Protein AF-A0A4S8MIK7-F1 (afdb_monomer_lite)

pLDDT: mean 78.52, std 20.12, range [39.34, 97.62]

Radius of gyration: 24.26 Å; chains: 1; bounding box: 67×34×59 Å

Organism: Dendrothele bispora (strain CBS 962.96) (NCBI:txid1314807)

Structure (mmCIF, N/CA/C/O backbone):
data_AF-A0A4S8MIK7-F1
#
_entry.id   AF-A0A4S8MIK7-F1
#
loop_
_atom_site.group_PDB
_atom_site.id
_atom_site.type_symbol
_atom_site.label_atom_id
_atom_site.label_alt_id
_atom_site.label_comp_id
_atom_site.label_asym_id
_atom_site.label_entity_id
_atom_site.label_seq_id
_atom_site.pdbx_PDB_ins_code
_atom_site.Cartn_x
_atom_site.Cartn_y
_atom_site.Cartn_z
_atom_site.occupancy
_atom_site.B_iso_or_equiv
_atom_site.auth_seq_id
_atom_site.auth_comp_id
_atom_site.auth_asym_id
_atom_site.auth_atom_id
_atom_site.pdbx_PDB_model_num
ATOM 1 N N . MET A 1 1 ? 46.225 26.861 35.965 1.00 41.16 1 MET A N 1
ATOM 2 C CA . MET A 1 1 ? 45.661 25.538 36.310 1.00 41.16 1 MET A CA 1
ATOM 3 C C . MET A 1 1 ? 44.150 25.639 36.234 1.00 41.16 1 MET A C 1
ATOM 5 O O . MET A 1 1 ? 43.566 26.288 37.086 1.00 41.16 1 MET A O 1
ATOM 9 N N . ILE A 1 2 ? 43.532 25.077 35.197 1.00 41.12 2 ILE A N 1
ATOM 10 C CA . ILE A 1 2 ? 42.072 24.949 35.103 1.00 41.12 2 ILE A CA 1
ATOM 11 C C . ILE A 1 2 ? 41.778 23.475 35.373 1.00 41.12 2 ILE A C 1
ATOM 13 O O . ILE A 1 2 ? 42.227 22.620 34.613 1.00 41.12 2 ILE A O 1
ATOM 17 N N . GLN A 1 3 ? 41.112 23.166 36.487 1.00 39.34 3 GLN A N 1
ATOM 18 C CA . GLN A 1 3 ? 40.658 21.805 36.766 1.00 39.34 3 GLN A CA 1
ATOM 19 C C . GLN A 1 3 ? 39.381 21.525 35.971 1.00 39.34 3 GLN A C 1
ATOM 21 O O . GLN A 1 3 ? 38.390 22.239 36.105 1.00 39.34 3 GLN A O 1
ATOM 26 N N . VAL A 1 4 ? 39.412 20.482 35.142 1.00 47.78 4 VAL A N 1
ATOM 27 C CA . VAL A 1 4 ? 38.242 19.975 34.419 1.00 47.78 4 VAL A CA 1
ATOM 28 C C . VAL A 1 4 ? 37.621 18.858 35.259 1.00 47.78 4 VAL A C 1
ATOM 30 O O . VAL A 1 4 ? 38.216 17.794 35.415 1.00 47.78 4 VAL A O 1
ATOM 33 N N . ASN A 1 5 ? 36.431 19.098 35.814 1.00 44.56 5 ASN A N 1
ATOM 34 C CA . ASN A 1 5 ? 35.644 18.077 36.509 1.00 44.56 5 ASN A CA 1
ATOM 35 C C . ASN A 1 5 ? 35.014 17.124 35.485 1.00 44.56 5 ASN A C 1
ATOM 37 O O . ASN A 1 5 ? 34.087 17.501 34.770 1.00 44.56 5 ASN A O 1
ATOM 41 N N . ASN A 1 6 ? 35.494 15.881 35.436 1.00 51.22 6 ASN A N 1
ATOM 42 C CA . ASN A 1 6 ? 34.905 14.821 34.622 1.00 51.22 6 ASN A CA 1
ATOM 43 C C . ASN A 1 6 ? 33.888 14.024 35.456 1.00 51.22 6 ASN A C 1
ATOM 45 O O . ASN A 1 6 ? 34.210 12.987 36.037 1.00 51.22 6 ASN A O 1
ATOM 49 N N . SER A 1 7 ? 32.656 14.524 35.563 1.00 51.88 7 SER A N 1
ATOM 50 C CA . SER A 1 7 ? 31.545 13.756 36.126 1.00 51.88 7 SER A CA 1
ATOM 51 C C . SER A 1 7 ? 31.078 12.720 35.102 1.00 51.88 7 SER A C 1
ATOM 53 O O . SER A 1 7 ? 30.441 13.035 34.097 1.00 51.88 7 SER A O 1
ATOM 55 N N . VAL A 1 8 ? 31.423 11.458 35.370 1.00 51.25 8 VAL A N 1
ATOM 56 C CA . VAL A 1 8 ? 30.997 10.277 34.610 1.00 51.25 8 VAL A CA 1
ATOM 57 C C . VAL A 1 8 ? 29.471 10.284 34.482 1.00 51.25 8 VAL A C 1
ATOM 59 O O . VAL A 1 8 ? 28.752 10.068 35.459 1.00 51.25 8 VAL A O 1
ATOM 62 N N . ARG A 1 9 ? 28.960 10.542 33.272 1.00 50.78 9 ARG A N 1
ATOM 63 C CA . ARG A 1 9 ? 27.539 10.364 32.955 1.00 50.78 9 ARG A CA 1
ATOM 64 C C . ARG A 1 9 ? 27.219 8.877 33.091 1.00 50.78 9 ARG A C 1
ATOM 66 O O . ARG A 1 9 ? 27.664 8.074 32.277 1.00 50.78 9 ARG A O 1
ATOM 73 N N . ARG A 1 10 ? 26.466 8.501 34.127 1.00 46.59 10 ARG A N 1
ATOM 74 C CA . ARG A 1 10 ? 25.858 7.167 34.201 1.00 46.59 10 ARG A CA 1
ATOM 75 C C . ARG A 1 10 ? 24.910 7.012 33.003 1.00 46.59 10 ARG A C 1
ATOM 77 O O . ARG A 1 10 ? 24.074 7.898 32.815 1.00 46.59 10 ARG A O 1
ATOM 84 N N . PRO A 1 11 ? 25.016 5.944 32.196 1.00 46.12 11 PRO A N 1
ATOM 85 C CA . PRO A 1 11 ? 24.013 5.680 31.177 1.00 46.12 11 PRO A CA 1
ATOM 86 C C . PRO A 1 11 ? 22.673 5.404 31.871 1.00 46.12 11 PRO A C 1
ATOM 88 O O . PRO A 1 11 ? 22.620 4.702 32.884 1.00 46.12 11 PRO A O 1
ATOM 91 N N . ALA A 1 12 ? 21.603 6.010 31.356 1.00 52.28 12 ALA A N 1
ATOM 92 C CA . ALA A 1 12 ? 20.239 5.719 31.781 1.00 52.28 12 ALA A CA 1
ATOM 93 C C . ALA A 1 12 ? 19.947 4.213 31.610 1.00 52.28 12 ALA A C 1
ATOM 95 O O . ALA A 1 12 ? 20.530 3.591 30.715 1.00 52.28 12 ALA A O 1
ATOM 96 N N . PRO A 1 13 ? 19.076 3.608 32.441 1.00 47.22 13 PRO A N 1
ATOM 97 C CA . PRO A 1 13 ? 18.706 2.210 32.269 1.00 47.22 13 PRO A CA 1
ATOM 98 C C . PRO A 1 13 ? 18.104 2.034 30.875 1.00 47.22 13 PRO A C 1
ATOM 100 O O . PRO A 1 13 ? 17.168 2.741 30.499 1.00 47.22 13 PRO A O 1
ATOM 103 N N . ALA A 1 14 ? 18.688 1.126 30.096 1.00 51.78 14 ALA A N 1
ATOM 104 C CA . ALA A 1 14 ? 18.205 0.787 28.772 1.00 51.78 14 ALA A CA 1
ATOM 105 C C . ALA A 1 14 ? 16.771 0.258 28.903 1.00 51.78 14 ALA A C 1
ATOM 107 O O . ALA A 1 14 ? 16.551 -0.819 29.456 1.00 51.78 14 ALA A O 1
ATOM 108 N N . ILE A 1 15 ? 15.793 1.027 28.423 1.00 54.31 15 ILE A N 1
ATOM 109 C CA . ILE A 1 15 ? 14.461 0.493 28.154 1.00 54.31 15 ILE A CA 1
ATOM 110 C C . ILE A 1 15 ? 14.679 -0.580 27.091 1.00 54.31 15 ILE A C 1
ATOM 112 O O . ILE A 1 15 ? 15.132 -0.275 25.988 1.00 54.31 15 ILE A O 1
ATOM 116 N N . SER A 1 16 ? 14.427 -1.837 27.445 1.00 54.97 16 SER A N 1
ATOM 117 C CA . SER A 1 16 ? 14.461 -2.956 26.513 1.00 54.97 16 SER A CA 1
ATOM 118 C C . SER A 1 16 ? 13.343 -2.748 25.496 1.00 54.97 16 SER A C 1
ATOM 120 O O . SER A 1 16 ? 12.195 -3.116 25.746 1.00 54.97 16 SER A O 1
ATOM 122 N N . VAL A 1 17 ? 13.655 -2.088 24.381 1.00 53.56 17 VAL A N 1
ATOM 123 C CA . VAL A 1 17 ? 12.766 -2.036 23.223 1.00 53.56 17 VAL A CA 1
ATOM 124 C C . VAL A 1 17 ? 12.678 -3.479 22.728 1.00 53.56 17 VAL A C 1
ATOM 126 O O . VAL A 1 17 ? 13.721 -4.036 22.380 1.00 53.56 17 VAL A O 1
ATOM 129 N N . PRO A 1 18 ? 11.506 -4.136 22.774 1.00 54.81 18 PRO A N 1
ATOM 130 C CA . PRO A 1 18 ? 11.393 -5.498 22.280 1.00 54.81 18 PRO A CA 1
ATOM 131 C C . PRO A 1 18 ? 11.834 -5.505 20.816 1.00 54.81 18 PRO A C 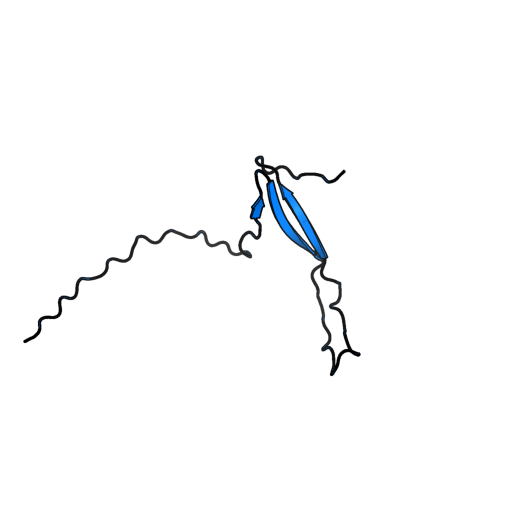1
ATOM 133 O O . PRO A 1 18 ? 11.334 -4.707 20.018 1.00 54.81 18 PRO A O 1
ATOM 136 N N . GLU A 1 19 ? 12.799 -6.369 20.489 1.00 49.75 19 GLU A N 1
ATOM 137 C CA . GLU A 1 19 ? 13.287 -6.592 19.128 1.00 49.75 19 GLU A CA 1
ATOM 138 C C . GLU A 1 19 ? 12.119 -7.046 18.253 1.00 49.75 19 GLU A C 1
ATOM 140 O O . GLU A 1 19 ? 11.795 -8.228 18.129 1.00 49.75 19 GLU A O 1
ATOM 145 N N . THR A 1 20 ? 11.427 -6.074 17.675 1.00 52.06 20 THR A N 1
ATOM 146 C CA . THR A 1 20 ? 10.310 -6.316 16.781 1.00 52.06 20 THR A CA 1
ATOM 147 C C . THR A 1 20 ? 10.946 -6.535 15.416 1.00 52.06 20 THR A C 1
ATOM 149 O O . THR A 1 20 ? 11.119 -5.597 14.650 1.00 52.06 20 THR A O 1
ATOM 152 N N . ASN A 1 21 ? 11.385 -7.767 15.136 1.00 46.91 21 ASN A N 1
ATOM 153 C CA . ASN A 1 21 ? 11.977 -8.184 13.852 1.00 46.91 21 ASN A CA 1
ATOM 154 C C . ASN A 1 21 ? 10.943 -8.212 12.696 1.00 46.91 21 ASN A C 1
ATOM 156 O O . ASN A 1 21 ? 10.969 -9.084 11.831 1.00 46.91 21 ASN A O 1
ATOM 160 N N . GLY A 1 22 ? 10.011 -7.262 12.681 1.00 55.62 22 GLY A N 1
ATOM 161 C CA . GLY A 1 22 ? 9.047 -7.008 11.618 1.00 55.62 22 GLY A CA 1
ATOM 162 C C . GLY A 1 22 ? 8.924 -5.500 11.400 1.00 55.62 22 GLY A C 1
ATOM 163 O O . GLY A 1 22 ? 9.351 -4.733 12.265 1.00 55.62 22 GLY A O 1
ATOM 164 N N . PRO A 1 23 ? 8.376 -5.042 10.260 1.00 52.50 23 PRO A N 1
ATOM 165 C CA . PRO A 1 23 ? 8.072 -3.628 10.102 1.00 52.50 23 PRO A CA 1
ATOM 166 C C . PRO A 1 23 ? 7.196 -3.217 11.285 1.00 52.50 23 PRO A C 1
ATOM 168 O O . PRO A 1 23 ? 6.200 -3.884 11.569 1.00 52.50 23 PRO A O 1
ATOM 171 N N . GLU A 1 24 ? 7.648 -2.189 12.003 1.00 57.31 24 GLU A N 1
ATOM 172 C CA . GLU A 1 24 ? 6.943 -1.489 13.076 1.00 57.31 24 GLU A CA 1
ATOM 173 C C . GLU A 1 24 ? 5.429 -1.580 12.856 1.00 57.31 24 GLU A C 1
ATOM 175 O O . GLU A 1 24 ? 4.983 -1.336 11.735 1.00 57.31 24 GLU A O 1
ATOM 180 N N . LEU A 1 25 ? 4.663 -2.001 13.873 1.00 61.19 25 LEU A N 1
ATOM 181 C CA . LEU A 1 25 ? 3.206 -2.159 13.801 1.00 61.19 25 LEU A CA 1
ATOM 182 C C . LEU A 1 25 ? 2.579 -0.883 13.217 1.00 61.19 25 LEU A C 1
ATOM 184 O O . LEU A 1 25 ? 2.304 0.072 13.938 1.00 61.19 25 LEU A O 1
ATOM 188 N N . TRP A 1 26 ? 2.387 -0.847 11.901 1.00 77.31 26 TRP A N 1
ATOM 189 C CA . TRP A 1 26 ? 1.868 0.323 11.220 1.00 77.31 26 TRP A CA 1
ATOM 190 C C . TRP A 1 26 ? 0.379 0.386 11.523 1.00 77.31 26 TRP A C 1
ATOM 192 O O . TRP A 1 26 ? -0.382 -0.546 11.269 1.00 77.31 26 TRP A O 1
ATOM 202 N N . GLY A 1 27 ? -0.046 1.485 12.124 1.00 85.31 27 GLY A N 1
ATOM 203 C CA . GLY A 1 27 ? -1.441 1.694 12.451 1.00 85.31 27 GLY A CA 1
ATOM 204 C C . GLY A 1 27 ? -1.630 2.872 13.384 1.00 85.31 27 GLY A C 1
ATOM 205 O O . GLY A 1 27 ? -0.702 3.315 14.059 1.00 85.31 27 GLY A O 1
ATOM 206 N N . GLN A 1 28 ? -2.834 3.424 13.377 1.00 90.69 28 GLN A N 1
ATOM 207 C CA . GLN A 1 28 ? -3.200 4.532 14.245 1.00 90.69 28 GLN A CA 1
ATOM 208 C C . GLN A 1 28 ? -4.554 4.273 14.884 1.00 90.69 28 GLN A C 1
ATOM 210 O O . GLN A 1 28 ? -5.480 3.762 14.252 1.00 90.69 28 GLN A O 1
ATOM 215 N N . TYR A 1 29 ? -4.674 4.668 16.148 1.00 90.56 29 TYR A N 1
ATOM 216 C CA . TYR A 1 29 ? -5.966 4.763 16.804 1.00 90.56 29 TYR A CA 1
ATOM 217 C C . TYR A 1 29 ? -6.649 6.066 16.398 1.00 90.56 29 TYR A C 1
ATOM 219 O O . TYR A 1 29 ? -6.067 7.145 16.498 1.00 90.56 29 TYR A O 1
ATOM 227 N N . CYS A 1 30 ? -7.908 5.969 15.988 1.00 91.62 30 CYS A N 1
ATOM 228 C CA . CYS A 1 30 ? -8.806 7.109 15.882 1.00 91.62 30 CYS A CA 1
ATOM 229 C C . CYS A 1 30 ? -10.051 6.803 16.721 1.00 91.62 30 CYS A C 1
ATOM 231 O O . CYS A 1 30 ? -10.845 5.911 16.402 1.00 91.62 30 CYS A O 1
ATOM 233 N N . GLY A 1 31 ? -10.184 7.503 17.851 1.00 92.00 31 GLY A N 1
ATOM 234 C CA . GLY A 1 31 ? -11.177 7.176 18.873 1.00 92.00 31 GLY A CA 1
ATOM 235 C C . GLY A 1 31 ? -10.923 5.791 19.474 1.00 92.00 31 GLY A C 1
ATOM 236 O O . GLY A 1 31 ? -9.830 5.513 19.955 1.00 92.00 31 GLY A O 1
ATOM 237 N N . ARG A 1 32 ? -11.939 4.922 19.434 1.00 92.50 32 ARG A N 1
ATOM 238 C CA . ARG A 1 32 ? -11.874 3.538 19.946 1.00 92.50 32 ARG A CA 1
ATOM 239 C C . ARG A 1 32 ? -11.533 2.493 18.881 1.00 92.50 32 ARG A C 1
ATOM 241 O O . ARG A 1 32 ? -11.681 1.305 19.130 1.00 92.50 32 ARG A O 1
ATOM 248 N N . LYS A 1 33 ? -11.140 2.921 17.680 1.00 93.06 33 LYS A N 1
ATOM 249 C CA . LYS A 1 33 ? -10.833 2.019 16.566 1.00 93.06 33 LYS A CA 1
ATOM 250 C C . LYS A 1 33 ? -9.363 2.125 16.187 1.00 93.06 33 LYS A C 1
ATOM 252 O O . LYS A 1 33 ? -8.837 3.233 16.084 1.00 93.06 33 LYS A O 1
ATOM 257 N N . HIS A 1 34 ? -8.727 0.986 15.957 1.00 92.81 34 HIS A N 1
ATOM 258 C CA . HIS A 1 34 ? -7.377 0.888 15.419 1.00 92.81 34 HIS A CA 1
ATOM 259 C C . HIS A 1 34 ? -7.430 0.631 13.913 1.00 92.81 34 HIS A C 1
ATOM 261 O O . HIS A 1 34 ? -8.083 -0.313 13.473 1.00 92.81 34 HIS A O 1
ATOM 267 N N . TYR A 1 35 ? -6.731 1.444 13.129 1.00 93.19 35 TYR A N 1
ATOM 268 C CA . TYR A 1 35 ? -6.696 1.361 11.671 1.00 93.19 35 TYR A CA 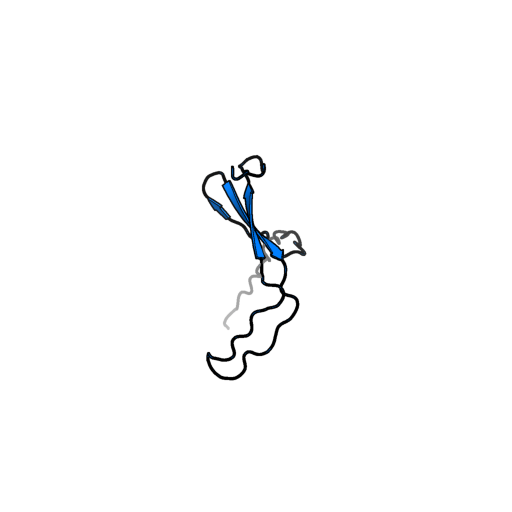1
ATOM 269 C C . TYR A 1 35 ? -5.299 0.974 11.213 1.00 93.19 35 TYR A C 1
ATOM 271 O O . TYR A 1 35 ? -4.324 1.594 11.632 1.00 93.19 35 TYR A O 1
ATOM 279 N N . SER A 1 36 ? -5.199 -0.009 10.325 1.00 93.00 36 SER A N 1
ATOM 280 C CA . SER A 1 36 ? -3.938 -0.434 9.719 1.00 93.00 36 SER A CA 1
ATOM 281 C C . SER A 1 36 ? -4.139 -0.840 8.244 1.00 93.00 36 SER A C 1
ATOM 283 O O . SER A 1 36 ? -5.267 -1.068 7.812 1.00 93.00 36 SER A O 1
ATOM 285 N N . LEU A 1 37 ? -3.072 -0.872 7.435 1.00 93.25 37 LEU A N 1
ATOM 286 C CA . LEU A 1 37 ? -3.078 -1.245 6.009 1.00 93.25 37 LEU A CA 1
ATOM 287 C C . LEU A 1 37 ? -2.195 -2.462 5.688 1.00 93.25 37 LEU A C 1
ATOM 289 O O . LEU A 1 37 ? -0.980 -2.341 5.578 1.00 93.25 37 LEU A O 1
ATOM 293 N N . GLU A 1 38 ? -2.793 -3.623 5.457 1.00 91.25 38 GLU A N 1
ATOM 294 C CA . GLU A 1 38 ? -2.066 -4.824 5.041 1.00 91.25 38 GLU A CA 1
ATOM 295 C C . GLU A 1 38 ? -1.854 -4.847 3.529 1.00 91.25 38 GLU A C 1
ATOM 297 O O . GLU A 1 38 ? -2.814 -4.763 2.768 1.00 91.25 38 GLU A O 1
ATOM 302 N N . VAL A 1 39 ? -0.615 -5.019 3.067 1.00 93.62 39 VAL A N 1
ATOM 303 C CA . VAL A 1 39 ? -0.342 -5.249 1.641 1.00 93.62 39 VAL A CA 1
ATOM 304 C C . VAL A 1 39 ? -0.731 -6.685 1.283 1.00 93.62 39 VAL A C 1
ATOM 306 O O . VAL A 1 39 ? -0.017 -7.633 1.595 1.00 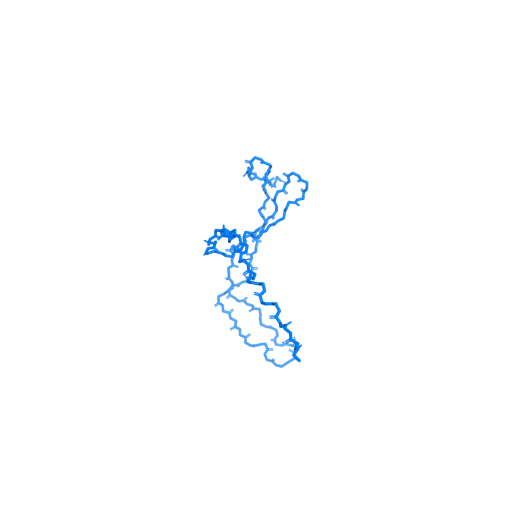93.62 39 VAL A O 1
ATOM 309 N N . THR A 1 40 ? -1.866 -6.853 0.607 1.00 95.50 40 THR A N 1
ATOM 310 C CA . THR A 1 40 ? -2.394 -8.164 0.194 1.00 95.50 40 THR A CA 1
ATOM 311 C C . THR A 1 40 ? -1.841 -8.615 -1.154 1.00 95.50 40 THR A C 1
ATOM 313 O O . THR A 1 40 ? -1.725 -9.813 -1.407 1.00 95.50 40 THR A O 1
ATOM 316 N N . GLN A 1 41 ? -1.443 -7.670 -2.009 1.00 97.38 41 GLN A N 1
ATOM 317 C CA . GLN A 1 41 ? -0.756 -7.950 -3.267 1.00 97.38 41 GLN A CA 1
ATOM 318 C C . GLN A 1 41 ? 0.525 -7.129 -3.342 1.00 97.38 41 GLN A C 1
ATOM 320 O O . GLN A 1 41 ? 0.492 -5.902 -3.450 1.00 97.38 41 GLN A O 1
ATOM 325 N N . HIS A 1 42 ? 1.659 -7.823 -3.302 1.00 96.25 42 HIS A N 1
ATOM 326 C CA . HIS A 1 42 ? 2.972 -7.202 -3.398 1.00 96.25 42 HIS A CA 1
ATOM 327 C C . HIS A 1 42 ? 3.383 -7.046 -4.872 1.00 96.25 42 HIS A C 1
ATOM 329 O O . HIS A 1 42 ? 3.210 -7.985 -5.657 1.00 96.25 42 HIS A O 1
ATOM 335 N N . PRO A 1 43 ? 3.968 -5.905 -5.275 1.00 97.50 43 PRO A N 1
ATOM 336 C CA . PRO A 1 43 ? 4.564 -5.769 -6.597 1.00 97.50 43 PRO A CA 1
ATOM 337 C C . PRO A 1 43 ? 5.841 -6.606 -6.688 1.00 97.50 43 PRO A C 1
ATOM 339 O O . PRO A 1 43 ? 6.704 -6.526 -5.821 1.00 97.50 43 PRO A O 1
ATOM 342 N N . MET A 1 44 ? 5.979 -7.400 -7.749 1.00 96.81 44 MET A N 1
ATOM 343 C CA . MET A 1 44 ? 7.065 -8.385 -7.875 1.00 96.81 44 MET A CA 1
ATOM 344 C C . MET A 1 44 ? 8.105 -7.998 -8.921 1.00 96.81 44 MET A C 1
ATOM 346 O O . MET A 1 44 ? 9.257 -8.412 -8.843 1.00 96.81 44 MET A O 1
ATOM 350 N N . ARG A 1 45 ? 7.709 -7.212 -9.925 1.00 97.62 45 ARG A N 1
ATOM 351 C CA . ARG A 1 45 ? 8.602 -6.734 -10.980 1.00 97.62 45 ARG A CA 1
ATOM 352 C C . ARG A 1 45 ? 8.259 -5.314 -11.394 1.00 97.62 45 ARG A C 1
ATOM 354 O O . ARG A 1 45 ? 7.112 -4.872 -11.311 1.00 97.62 45 ARG A O 1
ATOM 361 N N . ALA A 1 46 ? 9.270 -4.645 -11.921 1.00 97.06 46 ALA A N 1
ATOM 362 C CA . ALA A 1 46 ? 9.183 -3.312 -12.484 1.00 97.06 46 ALA A CA 1
ATOM 363 C C . ALA A 1 46 ? 9.966 -3.257 -13.799 1.00 97.06 46 ALA A C 1
ATOM 365 O O . ALA A 1 46 ? 10.832 -4.090 -14.065 1.00 97.06 46 ALA A O 1
ATOM 366 N N . ARG A 1 47 ? 9.674 -2.247 -14.614 1.00 95.62 47 ARG A N 1
ATOM 367 C CA . ARG A 1 47 ? 10.492 -1.852 -15.762 1.00 95.62 47 ARG A CA 1
ATOM 368 C C . ARG A 1 47 ? 10.765 -0.364 -15.626 1.00 95.62 47 ARG A C 1
ATOM 370 O O . ARG A 1 47 ? 9.863 0.380 -15.258 1.00 95.62 47 ARG A O 1
ATOM 377 N N . MET A 1 48 ? 11.984 0.062 -15.934 1.00 95.94 48 MET A N 1
ATOM 378 C CA . MET A 1 48 ? 12.325 1.485 -15.970 1.00 95.94 48 MET A CA 1
ATOM 379 C C . MET A 1 48 ? 11.383 2.248 -16.919 1.00 95.94 48 MET A C 1
ATOM 381 O O . MET A 1 48 ? 11.109 1.774 -18.022 1.00 95.94 48 MET A O 1
ATOM 385 N N . CYS A 1 49 ? 10.891 3.413 -16.493 1.00 91.19 49 CYS A N 1
ATOM 386 C CA . CYS A 1 49 ? 9.869 4.201 -17.201 1.00 91.19 49 CYS A CA 1
ATOM 387 C C . CYS A 1 49 ? 10.397 5.022 -18.399 1.00 91.19 49 CYS A C 1
ATOM 389 O O . CYS A 1 49 ? 9.781 6.016 -18.769 1.00 91.19 49 CYS A O 1
ATOM 391 N N . GLY A 1 50 ? 11.546 4.664 -18.982 1.00 90.81 50 GLY A N 1
ATOM 392 C CA . GLY A 1 50 ? 12.158 5.436 -20.070 1.00 90.81 50 GLY A CA 1
ATOM 393 C C . GLY A 1 50 ? 12.338 6.928 -19.738 1.00 90.81 50 GLY A C 1
ATOM 394 O O . GLY A 1 50 ? 12.418 7.315 -18.572 1.00 90.81 50 GLY A O 1
ATOM 395 N N . PHE A 1 51 ? 12.410 7.771 -20.771 1.00 89.62 51 PHE A N 1
ATOM 396 C CA . PHE A 1 51 ? 12.443 9.227 -20.616 1.00 89.62 51 PHE A CA 1
ATOM 397 C C . PHE A 1 51 ? 11.086 9.840 -20.974 1.00 89.62 51 PHE A C 1
ATOM 399 O O . PHE A 1 51 ? 10.522 9.562 -22.033 1.00 89.62 51 PHE A O 1
ATOM 406 N N . GLY A 1 52 ? 10.597 10.722 -20.103 1.00 87.81 52 GLY A N 1
ATOM 407 C CA . GLY A 1 52 ? 9.351 11.460 -20.295 1.00 87.81 52 GLY A CA 1
ATOM 408 C C . GLY A 1 52 ? 8.093 10.722 -19.833 1.00 87.81 52 GLY A C 1
ATOM 409 O O . GLY A 1 52 ? 8.110 9.571 -19.399 1.00 87.81 52 GLY A O 1
ATOM 410 N N . ASP A 1 53 ? 6.965 11.422 -19.916 1.00 86.62 53 ASP A N 1
ATOM 411 C CA . ASP A 1 53 ? 5.697 10.971 -19.327 1.00 86.62 53 ASP A CA 1
ATOM 412 C C . ASP A 1 53 ? 4.951 9.928 -20.155 1.00 86.62 53 ASP A C 1
ATOM 414 O O . ASP A 1 53 ? 4.028 9.286 -19.660 1.00 86.62 53 ASP A O 1
ATOM 418 N N . LYS A 1 54 ? 5.387 9.699 -21.396 1.00 90.44 54 LYS A N 1
ATOM 419 C CA . LYS A 1 54 ? 4.746 8.745 -22.305 1.00 90.44 54 LYS A CA 1
ATOM 420 C C . LYS A 1 54 ? 5.136 7.283 -22.068 1.00 90.44 54 LYS A C 1
ATOM 422 O O . LYS A 1 54 ? 4.413 6.417 -22.546 1.00 90.44 54 LYS A O 1
ATOM 427 N N . ASP A 1 55 ? 6.215 6.993 -21.331 1.00 89.88 55 ASP A N 1
ATOM 428 C CA . ASP A 1 55 ? 6.650 5.613 -21.036 1.00 89.88 55 ASP A CA 1
ATOM 429 C C . ASP A 1 55 ? 6.437 5.215 -19.563 1.00 89.88 55 ASP A C 1
ATOM 431 O O . ASP A 1 55 ? 7.290 4.622 -18.905 1.00 89.88 55 ASP A O 1
ATOM 435 N N . ARG A 1 56 ? 5.268 5.540 -18.999 1.00 93.19 56 ARG A N 1
ATOM 436 C CA . ARG A 1 56 ? 4.898 5.057 -17.661 1.00 93.19 56 ARG A CA 1
ATOM 437 C C . ARG A 1 56 ? 4.604 3.559 -17.701 1.00 93.19 56 ARG A C 1
ATOM 439 O O . ARG A 1 56 ? 3.710 3.104 -18.411 1.00 93.19 56 ARG A O 1
ATOM 446 N N . ARG A 1 57 ? 5.343 2.792 -16.8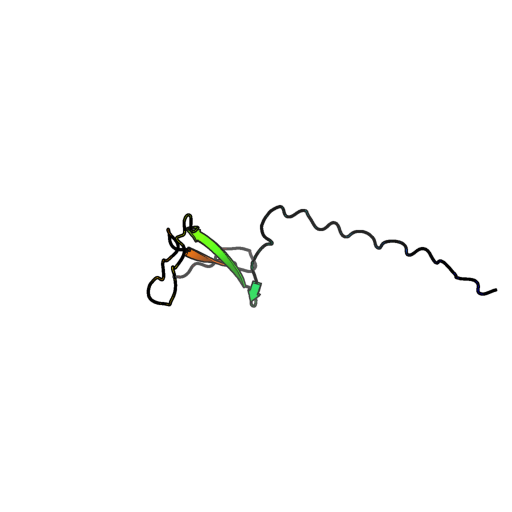96 1.00 94.44 57 ARG A N 1
ATOM 447 C CA . ARG A 1 57 ? 5.193 1.339 -16.773 1.00 94.44 57 ARG A CA 1
ATOM 448 C C . ARG A 1 57 ? 4.782 1.003 -15.340 1.00 94.44 57 ARG A C 1
ATOM 450 O O . ARG A 1 57 ? 5.602 1.177 -14.439 1.00 94.44 57 ARG A O 1
ATOM 457 N N . PRO A 1 58 ? 3.536 0.563 -15.096 1.00 95.06 58 PRO A N 1
ATOM 458 C CA . PRO A 1 58 ? 3.116 0.200 -13.751 1.00 95.06 58 PRO A CA 1
ATOM 459 C C . PRO A 1 58 ? 3.909 -1.007 -13.240 1.00 95.06 58 PRO A C 1
ATOM 461 O O . PRO A 1 58 ? 4.378 -1.848 -14.014 1.00 95.06 58 PRO A O 1
ATOM 464 N N . LEU A 1 59 ? 4.030 -1.095 -11.916 1.00 97.25 59 LEU A N 1
ATOM 465 C CA . LEU A 1 59 ? 4.522 -2.297 -11.252 1.00 97.25 59 LEU A CA 1
ATOM 466 C C . LEU A 1 59 ? 3.594 -3.478 -11.550 1.00 97.25 59 LEU A C 1
ATOM 468 O O . LEU A 1 59 ? 2.385 -3.301 -11.720 1.00 97.25 59 LEU A O 1
ATOM 472 N N . ALA A 1 60 ? 4.164 -4.681 -11.606 1.00 96.50 60 ALA A N 1
ATOM 473 C CA . ALA A 1 60 ? 3.402 -5.894 -11.861 1.00 96.50 60 ALA A CA 1
ATOM 474 C C . ALA A 1 60 ? 3.725 -6.992 -10.826 1.00 96.50 60 ALA A C 1
ATOM 476 O O . ALA A 1 60 ? 4.895 -7.316 -10.616 1.00 96.50 60 ALA A O 1
ATOM 477 N N . PRO A 1 61 ? 2.721 -7.625 -10.202 1.00 96.81 61 PRO A N 1
ATOM 478 C CA . PRO A 1 61 ? 1.314 -7.221 -10.210 1.00 96.81 61 PRO A CA 1
ATOM 479 C C . PRO A 1 61 ? 1.127 -5.866 -9.478 1.00 96.81 61 PRO A C 1
ATOM 481 O O . PRO A 1 61 ? 2.077 -5.345 -8.893 1.00 96.81 61 PRO A O 1
ATOM 484 N N . ALA A 1 62 ? -0.054 -5.247 -9.572 1.00 97.12 62 ALA A N 1
ATOM 485 C CA . ALA A 1 62 ? -0.310 -3.961 -8.910 1.00 97.12 62 ALA A CA 1
ATOM 486 C C . ALA A 1 62 ? -0.143 -4.085 -7.385 1.00 97.12 62 ALA A C 1
ATOM 488 O O . ALA A 1 62 ? -0.424 -5.139 -6.822 1.00 97.12 62 ALA A O 1
ATOM 489 N N . ALA A 1 63 ? 0.277 -3.025 -6.700 1.00 97.31 63 ALA A N 1
ATOM 490 C CA . ALA A 1 63 ? 0.227 -3.036 -5.243 1.00 97.31 63 ALA A CA 1
ATOM 491 C C . ALA A 1 63 ? -1.238 -2.930 -4.791 1.00 97.31 63 ALA A C 1
ATOM 493 O O . ALA A 1 63 ? -1.949 -2.029 -5.237 1.00 97.31 63 ALA A O 1
ATOM 494 N N . VAL A 1 64 ? -1.682 -3.837 -3.923 1.00 97.25 64 VAL A N 1
ATOM 495 C CA . VAL A 1 64 ? -3.019 -3.786 -3.312 1.00 97.25 64 VAL A CA 1
ATOM 496 C C . VAL A 1 64 ? -2.850 -3.815 -1.805 1.00 97.25 64 VAL A C 1
ATOM 498 O O . VAL A 1 64 ? -2.132 -4.666 -1.279 1.00 97.25 64 VAL A O 1
ATOM 501 N N . ALA A 1 65 ? -3.510 -2.881 -1.125 1.00 95.19 65 ALA A N 1
ATOM 502 C CA . ALA A 1 65 ? -3.575 -2.834 0.324 1.00 95.19 65 ALA A CA 1
ATOM 503 C C . ALA A 1 65 ? -5.023 -3.006 0.792 1.00 95.19 65 ALA A C 1
ATOM 505 O O . ALA A 1 65 ? -5.953 -2.472 0.186 1.00 95.19 65 ALA A O 1
ATOM 506 N N . LYS A 1 66 ? -5.200 -3.742 1.885 1.00 93.19 66 LYS A N 1
ATOM 507 C CA . LYS A 1 66 ? -6.453 -3.919 2.606 1.00 93.19 66 LYS A CA 1
ATOM 508 C C . LYS A 1 66 ? -6.395 -3.098 3.884 1.00 93.19 66 LYS A C 1
ATOM 510 O O . LYS A 1 66 ? -5.488 -3.267 4.694 1.00 93.19 66 LYS A O 1
ATOM 515 N N . MET A 1 67 ? -7.389 -2.244 4.088 1.00 93.31 67 MET A N 1
ATOM 516 C CA . MET A 1 67 ? -7.579 -1.603 5.382 1.00 93.31 67 MET A CA 1
ATOM 517 C C . MET A 1 67 ? -8.153 -2.607 6.377 1.00 93.31 67 MET A C 1
ATOM 519 O O . MET A 1 67 ? -9.155 -3.266 6.105 1.00 93.31 67 MET A O 1
ATOM 523 N N . ILE A 1 68 ? -7.506 -2.711 7.529 1.00 92.62 68 ILE A N 1
ATOM 524 C CA . ILE A 1 68 ? -7.942 -3.498 8.671 1.00 92.62 68 ILE A CA 1
ATOM 525 C C . ILE A 1 68 ? -8.363 -2.509 9.751 1.00 92.62 68 ILE A C 1
ATOM 527 O O . ILE A 1 68 ? -7.559 -1.692 10.202 1.00 92.62 68 ILE A O 1
ATOM 531 N N . VAL A 1 69 ? -9.624 -2.588 10.167 1.00 94.25 69 VAL A N 1
ATOM 532 C CA . VAL A 1 69 ? -10.156 -1.794 11.275 1.00 94.25 69 VAL A CA 1
ATOM 533 C C . VAL A 1 69 ? -10.471 -2.736 12.423 1.00 94.25 69 VAL A C 1
ATOM 535 O O . VAL A 1 69 ? -11.216 -3.700 12.246 1.00 94.25 69 VAL A O 1
ATOM 538 N N . ARG A 1 70 ? -9.890 -2.468 13.591 1.00 93.44 70 ARG A N 1
ATOM 539 C CA . ARG A 1 70 ? -10.151 -3.217 14.820 1.00 93.44 70 ARG A CA 1
ATOM 540 C C . ARG A 1 70 ? -10.848 -2.357 15.864 1.00 93.44 70 ARG A C 1
ATOM 542 O O . ARG A 1 70 ? -10.555 -1.165 15.961 1.00 93.44 70 ARG A O 1
ATOM 549 N N . GLY A 1 71 ? -11.765 -2.957 16.616 1.00 91.69 71 GLY A N 1
ATOM 550 C CA . GLY A 1 71 ? -12.373 -2.358 17.804 1.00 91.69 71 GLY A CA 1
ATOM 551 C C . GLY A 1 71 ? -11.402 -2.258 18.984 1.00 91.69 71 GLY A C 1
ATOM 552 O O . GLY A 1 71 ? -10.230 -2.630 18.887 1.00 91.69 71 GLY A O 1
ATOM 553 N N . ASP A 1 72 ? -11.908 -1.773 20.113 1.00 88.06 72 ASP A N 1
ATOM 554 C CA . ASP A 1 72 ? -11.200 -1.714 21.397 1.00 88.06 72 ASP A CA 1
ATOM 555 C C . ASP A 1 72 ? -10.956 -3.105 22.001 1.00 88.06 72 ASP A C 1
ATOM 557 O O . ASP A 1 72 ? -9.952 -3.326 22.674 1.00 88.06 72 ASP A O 1
ATOM 561 N N . ASP A 1 73 ? -11.823 -4.062 21.687 1.00 88.94 73 ASP A N 1
ATOM 562 C CA . ASP A 1 73 ? -11.681 -5.487 21.991 1.00 88.94 73 ASP A CA 1
ATOM 563 C C . ASP A 1 73 ? -10.813 -6.257 20.973 1.00 88.94 73 ASP A C 1
ATOM 565 O O . ASP A 1 73 ? -10.726 -7.484 21.027 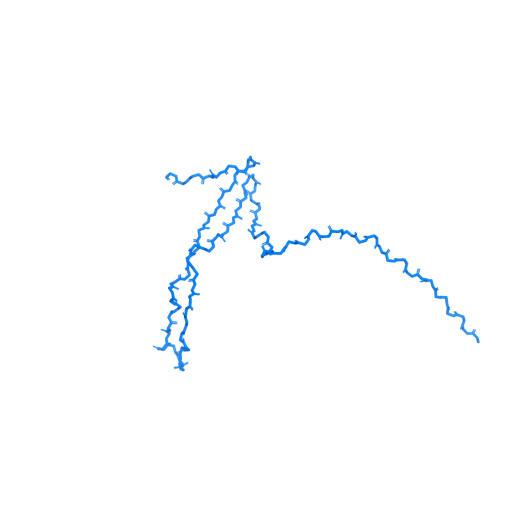1.00 88.94 73 ASP A O 1
ATOM 569 N N . ASN A 1 74 ? -10.165 -5.549 20.037 1.00 82.06 74 ASN A N 1
ATOM 570 C CA . ASN A 1 74 ? -9.376 -6.108 18.936 1.00 82.06 74 ASN A CA 1
ATOM 571 C C . ASN A 1 74 ? -10.196 -6.956 17.931 1.00 82.06 74 ASN A C 1
ATOM 573 O O . ASN A 1 74 ? -9.609 -7.619 17.069 1.00 82.06 74 ASN A O 1
ATOM 577 N N . SER A 1 75 ? -11.534 -6.910 17.983 1.00 89.88 75 SER A N 1
ATOM 578 C CA . SER A 1 75 ? -12.404 -7.534 16.978 1.00 89.88 75 SER A CA 1
ATOM 579 C C . SER A 1 75 ? -12.271 -6.835 15.624 1.00 89.88 75 SER A C 1
ATOM 581 O O . SER A 1 75 ? -12.040 -5.628 15.556 1.00 89.88 75 SER A O 1
ATOM 583 N N . LEU A 1 76 ? -12.388 -7.588 14.526 1.00 89.88 76 LEU A N 1
ATOM 584 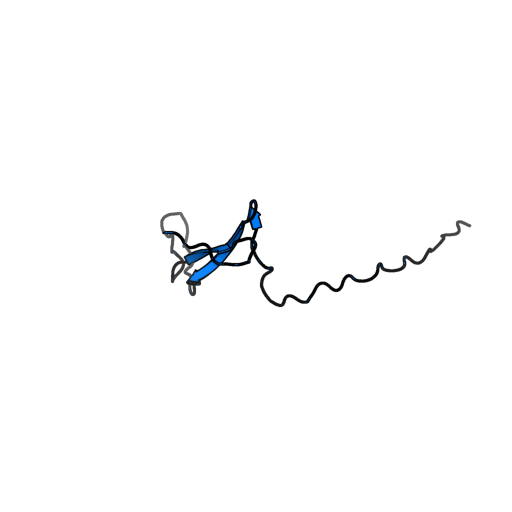C CA . LEU A 1 76 ? -12.426 -7.003 13.185 1.00 89.88 76 LEU A CA 1
ATOM 585 C C . LEU A 1 76 ? -13.795 -6.369 12.945 1.00 89.88 76 LEU A C 1
ATOM 587 O O . LEU A 1 76 ? -14.820 -7.025 13.107 1.00 89.88 76 LEU A O 1
ATOM 591 N N . VAL A 1 77 ? -13.794 -5.104 12.530 1.00 91.44 77 VAL A N 1
ATOM 592 C CA . VAL A 1 77 ? -15.012 -4.409 12.110 1.00 91.44 77 VAL A CA 1
ATOM 593 C C . VAL A 1 77 ? -15.308 -4.804 10.668 1.00 91.44 77 VAL A C 1
ATOM 595 O O . VAL A 1 77 ? -14.494 -4.531 9.783 1.00 91.44 77 VAL A O 1
ATOM 598 N N . ASP A 1 78 ? -16.451 -5.446 10.443 1.00 83.19 78 ASP A N 1
ATOM 599 C CA . ASP A 1 78 ? -16.919 -5.783 9.099 1.00 83.19 78 ASP A CA 1
ATOM 600 C C . ASP A 1 78 ? -17.556 -4.564 8.416 1.00 83.19 78 ASP A C 1
ATOM 602 O O . ASP A 1 78 ? -18.099 -3.674 9.081 1.00 83.19 78 ASP A O 1
ATOM 606 N N . VAL A 1 79 ? -17.447 -4.506 7.091 1.00 72.25 79 VAL A N 1
ATOM 607 C CA . VAL A 1 79 ? -18.054 -3.456 6.265 1.00 72.25 79 VAL A CA 1
ATOM 608 C C . VAL A 1 79 ? -19.217 -4.104 5.526 1.00 72.25 79 VAL A C 1
ATOM 610 O O . VAL A 1 79 ? -19.000 -4.747 4.503 1.00 72.25 79 VAL A O 1
ATOM 613 N N . GLU A 1 80 ? -20.418 -3.985 6.092 1.00 55.28 80 GLU A N 1
ATOM 614 C CA . GLU A 1 80 ? -21.668 -4.410 5.441 1.00 55.28 80 GLU A CA 1
ATOM 615 C C . GLU A 1 80 ? -21.974 -3.572 4.188 1.00 55.28 80 GLU A C 1
ATOM 617 O O . GLU A 1 80 ? -21.727 -2.339 4.219 1.00 55.28 80 GLU A O 1
#

Secondary structure (DSSP, 8-state):
---------PPPP--------SS----EEETTEEEEEEEEE---B-----SSGGG----BSPPEEEEEEE-TT-PBPP--

Sequence (80 aa):
MIQVNNSVRRPAPAISVPETNGPELWGQYCGRKHYSLEVTQHPMRARMCGFGDKDRRPLAPAAVAKMIVRGDDNSLVDVE

Foldseek 3Di:
DDDDDDDDPDDDPDPCPPPPVDPDQDWDDDDQKIKDKAFPDDQDDDDPQPDDDPRDTAGPPHTDIDIFIAGNVRDTDDDD

InterPro domains:
  IPR021740 Velvet factor [PTHR33572] (32-75)
  IPR037525 Velvet domain [PF11754] (35-79)
  IPR037525 Velvet domain [PS51821] (31-80)
  IPR038491 Velvet domain superfamily [G3DSA:2.60.40.3960] (26-80)